Protein AF-A0A0F9H739-F1 (afdb_monomer_lite)

pLDDT: mean 78.24, std 16.54, range [35.62, 96.44]

Foldseek 3Di:
DDPPDPPQDDCPPPPPVLVNLVVVLVVVCVVVVNDPPRPVSVVSVVVSVVVSVVVVVVVVD

Radius of gyration: 13.56 Å; chains: 1; bounding box: 22×35×30 Å

Organism: NCBI:txid412755

Secondary structure (DSSP, 8-state):
-----TTSPPTTSSS-HHHHHHHHHHHHHHHTT--TT-HHHHHHHHHHHHHHHHHHHHTT-

Structure (mmCIF, N/CA/C/O backbone):
data_AF-A0A0F9H739-F1
#
_entry.id   AF-A0A0F9H739-F1
#
loop_
_atom_site.group_PDB
_atom_site.id
_atom_site.type_symbol
_atom_site.label_atom_id
_atom_site.label_alt_id
_atom_site.label_comp_id
_atom_site.label_asym_id
_atom_site.label_entity_id
_atom_site.label_seq_id
_atom_site.pdbx_PDB_ins_code
_atom_site.Cartn_x
_atom_site.Cartn_y
_atom_site.Cartn_z
_atom_site.occupancy
_atom_site.B_iso_or_equiv
_atom_site.auth_seq_id
_atom_site.auth_comp_id
_atom_site.auth_asym_id
_atom_site.auth_atom_id
_atom_site.pdbx_PDB_model_num
ATOM 1 N N . MET A 1 1 ? -10.433 -29.983 0.700 1.00 35.62 1 MET A N 1
ATOM 2 C CA . MET A 1 1 ? -9.617 -29.293 -0.314 1.00 35.62 1 MET A CA 1
ATOM 3 C C . MET A 1 1 ? -10.112 -27.865 -0.311 1.00 35.62 1 MET A C 1
ATOM 5 O O . MET A 1 1 ? 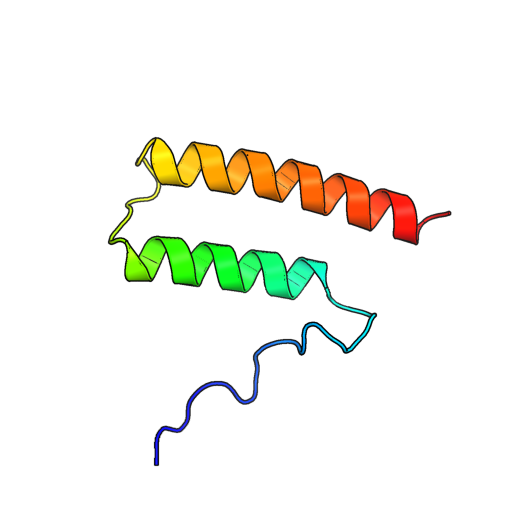-11.289 -27.660 -0.555 1.00 35.62 1 MET A O 1
ATOM 9 N N . THR A 1 2 ? -9.306 -26.933 0.190 1.00 43.25 2 THR A N 1
ATOM 10 C CA . THR A 1 2 ? -9.655 -25.510 0.222 1.00 43.25 2 THR A CA 1
ATOM 11 C C . THR A 1 2 ? -9.521 -24.965 -1.189 1.00 43.25 2 THR A C 1
ATOM 13 O O . THR A 1 2 ? -8.405 -24.872 -1.693 1.00 43.25 2 THR A O 1
ATOM 16 N N . ASP A 1 3 ? -10.650 -24.621 -1.803 1.00 46.81 3 ASP A N 1
ATOM 17 C CA . ASP A 1 3 ? -10.728 -23.819 -3.027 1.00 46.81 3 ASP A CA 1
ATOM 18 C C . ASP A 1 3 ? -10.341 -22.365 -2.710 1.00 46.81 3 ASP A C 1
ATOM 20 O O . ASP A 1 3 ? -11.163 -21.451 -2.737 1.00 46.81 3 ASP A O 1
ATOM 24 N N . GLY A 1 4 ? -9.087 -22.167 -2.308 1.00 47.88 4 GLY A N 1
ATOM 25 C CA . GLY A 1 4 ? -8.489 -20.856 -2.110 1.00 47.88 4 GLY A CA 1
ATOM 26 C C . GLY A 1 4 ? -7.639 -20.486 -3.320 1.00 47.88 4 GLY A C 1
ATOM 27 O O . GLY A 1 4 ? -6.702 -21.202 -3.659 1.00 47.88 4 GLY A O 1
ATOM 28 N N . ASP A 1 5 ? -7.954 -19.344 -3.926 1.00 46.06 5 ASP A N 1
ATOM 29 C CA . ASP A 1 5 ? -6.961 -18.458 -4.543 1.00 46.06 5 ASP A CA 1
ATOM 30 C C . ASP A 1 5 ? -6.309 -18.836 -5.882 1.00 46.06 5 ASP A C 1
ATOM 32 O O . ASP A 1 5 ? -5.176 -18.452 -6.155 1.00 46.06 5 ASP A O 1
ATOM 36 N N . ALA A 1 6 ? -7.048 -19.426 -6.825 1.00 49.69 6 ALA A N 1
ATOM 37 C CA . ALA A 1 6 ? -6.589 -19.477 -8.226 1.00 49.69 6 ALA A CA 1
ATOM 38 C C . ALA A 1 6 ? -6.555 -18.097 -8.942 1.00 49.69 6 ALA A C 1
ATOM 40 O O . ALA A 1 6 ? -6.206 -18.029 -10.117 1.00 49.69 6 ALA A O 1
ATOM 41 N N . ASN A 1 7 ? -6.921 -17.001 -8.258 1.00 53.44 7 ASN A N 1
ATOM 42 C CA . ASN A 1 7 ? -7.007 -15.645 -8.820 1.00 53.44 7 ASN A CA 1
ATOM 43 C C . ASN A 1 7 ? -5.992 -14.650 -8.232 1.00 53.44 7 ASN A C 1
ATOM 45 O O . ASN A 1 7 ? -6.027 -13.476 -8.608 1.00 53.44 7 ASN A O 1
ATOM 49 N N . GLN A 1 8 ? -5.111 -15.064 -7.316 1.00 55.31 8 GLN A N 1
ATOM 50 C CA . GLN A 1 8 ? -4.118 -14.133 -6.783 1.00 55.31 8 GLN A CA 1
ATOM 51 C C . GLN A 1 8 ? -2.960 -13.956 -7.782 1.00 55.31 8 GLN A C 1
ATOM 53 O O . GLN A 1 8 ? -2.422 -14.951 -8.272 1.00 55.31 8 GLN A O 1
ATOM 58 N N . PRO A 1 9 ? -2.585 -12.711 -8.135 1.00 58.31 9 PRO A N 1
ATOM 59 C CA . PRO A 1 9 ? -1.477 -12.458 -9.051 1.00 58.31 9 PRO A CA 1
ATOM 60 C C . PRO A 1 9 ? -0.164 -12.993 -8.460 1.00 58.31 9 PRO A C 1
ATOM 62 O O . PRO A 1 9 ? 0.176 -12.657 -7.327 1.00 58.31 9 PRO A O 1
ATOM 65 N N . ASP A 1 10 ? 0.577 -13.808 -9.223 1.00 62.25 10 ASP A N 1
ATOM 66 C CA . ASP A 1 10 ? 1.866 -14.346 -8.771 1.00 62.25 10 ASP A CA 1
ATOM 67 C C . ASP A 1 10 ? 2.882 -13.193 -8.618 1.00 62.25 10 ASP A C 1
ATOM 69 O O . ASP A 1 10 ? 3.133 -12.454 -9.578 1.00 62.25 10 ASP A O 1
ATOM 73 N N . PRO A 1 11 ? 3.506 -13.014 -7.439 1.00 57.66 11 PRO A N 1
ATOM 74 C C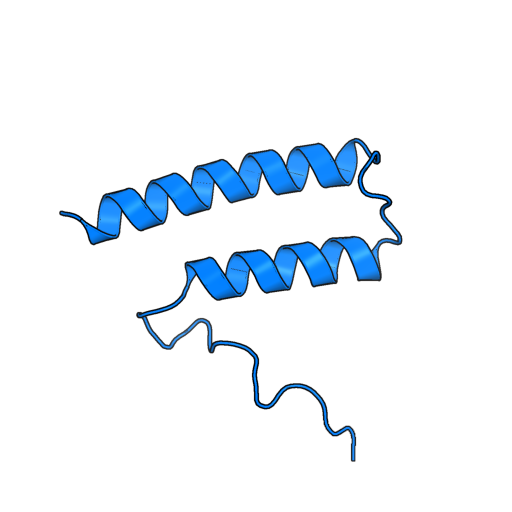A . PRO A 1 11 ? 4.521 -11.983 -7.221 1.00 57.66 11 PRO A CA 1
ATOM 75 C C . PRO A 1 11 ? 5.762 -12.118 -8.122 1.00 57.66 11 PRO A C 1
ATOM 77 O O . PRO A 1 11 ? 6.535 -11.167 -8.237 1.00 57.66 11 PRO A O 1
ATOM 80 N N . ARG A 1 12 ? 5.980 -13.277 -8.755 1.00 60.44 12 ARG A N 1
ATOM 81 C CA . ARG A 1 12 ? 7.099 -13.551 -9.670 1.00 60.44 12 ARG A CA 1
ATOM 82 C C . ARG A 1 12 ? 6.776 -13.274 -11.135 1.00 60.44 12 ARG A C 1
ATOM 84 O O . ARG A 1 12 ? 7.699 -13.257 -11.944 1.00 60.44 12 ARG A O 1
ATOM 91 N N . ASP A 1 13 ? 5.514 -13.017 -11.476 1.00 58.53 13 ASP A N 1
ATOM 92 C CA . ASP A 1 13 ? 5.062 -12.904 -12.871 1.00 58.53 13 ASP A CA 1
ATOM 93 C C . ASP A 1 13 ? 5.456 -11.584 -13.559 1.00 58.53 13 ASP A C 1
ATOM 95 O O . ASP A 1 13 ? 5.073 -11.344 -14.702 1.00 58.53 13 ASP A O 1
ATOM 99 N N . GLY A 1 14 ? 6.221 -10.713 -12.888 1.00 54.41 14 GLY A N 1
ATOM 100 C CA . GLY A 1 14 ? 6.882 -9.528 -13.458 1.00 54.41 14 GLY A CA 1
ATOM 101 C C . GLY A 1 14 ? 5.960 -8.397 -13.934 1.00 54.41 14 GLY A C 1
ATOM 102 O O . GLY A 1 14 ? 6.351 -7.241 -13.867 1.00 54.41 14 GLY A O 1
ATOM 103 N N . GLY A 1 15 ? 4.729 -8.688 -14.356 1.00 57.72 15 GLY A N 1
ATOM 104 C CA . GLY A 1 15 ? 3.788 -7.718 -14.915 1.00 57.72 15 GLY A CA 1
ATOM 105 C C . GLY A 1 15 ? 2.765 -7.157 -13.928 1.00 57.72 15 GLY A C 1
ATOM 106 O O . GLY A 1 15 ? 1.950 -6.329 -14.328 1.00 57.72 15 GLY A O 1
ATOM 107 N N . ARG A 1 16 ? 2.729 -7.627 -12.668 1.00 67.38 16 ARG A N 1
ATOM 108 C CA . ARG A 1 16 ? 1.682 -7.241 -11.691 1.00 67.38 16 ARG A CA 1
ATOM 109 C C . ARG A 1 16 ? 2.147 -7.143 -10.234 1.00 67.38 16 ARG A C 1
ATOM 111 O O . ARG A 1 16 ? 1.319 -7.234 -9.330 1.00 67.38 16 ARG A O 1
ATOM 118 N N . GLY A 1 17 ? 3.441 -6.935 -9.979 1.00 68.44 17 GLY A N 1
ATOM 119 C CA . GLY A 1 17 ? 3.992 -6.895 -8.612 1.00 68.44 17 GLY A CA 1
ATOM 120 C C . GLY A 1 17 ? 3.289 -5.895 -7.678 1.00 68.44 17 GLY A C 1
ATOM 121 O O . GLY A 1 17 ? 3.139 -6.159 -6.488 1.00 68.44 17 GLY A O 1
ATOM 122 N N . TRP A 1 18 ? 2.764 -4.792 -8.221 1.00 73.25 18 TRP A N 1
ATOM 123 C CA . TRP A 1 18 ? 1.968 -3.826 -7.461 1.00 73.25 18 TRP A CA 1
ATOM 124 C C . TRP A 1 18 ? 0.543 -4.311 -7.137 1.00 73.25 18 TRP A C 1
ATOM 126 O O . TRP A 1 18 ? 0.023 -3.950 -6.088 1.00 73.25 18 TRP A O 1
ATOM 136 N N . MET A 1 19 ? -0.088 -5.150 -7.971 1.00 76.50 19 MET A N 1
ATOM 137 C CA . MET A 1 19 ? -1.407 -5.729 -7.654 1.00 76.50 19 MET A CA 1
ATOM 138 C C . MET A 1 19 ? -1.310 -6.703 -6.480 1.00 76.50 19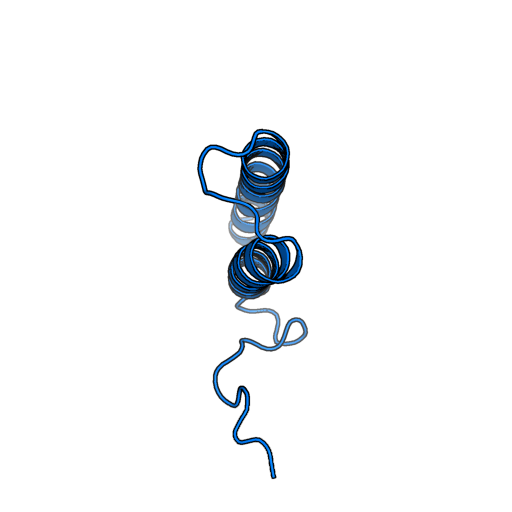 MET A C 1
ATOM 140 O O . MET A 1 19 ? -2.226 -6.791 -5.669 1.00 76.50 19 MET A O 1
ATOM 144 N N . TYR A 1 20 ? -0.186 -7.413 -6.365 1.00 77.56 20 TYR A N 1
ATOM 145 C CA . TYR A 1 20 ? 0.077 -8.278 -5.217 1.00 77.56 20 TYR A CA 1
ATOM 146 C C . TYR A 1 20 ? 0.216 -7.475 -3.912 1.00 77.56 20 TYR A C 1
ATOM 148 O O . TYR A 1 20 ? -0.221 -7.923 -2.857 1.00 77.56 20 TYR A O 1
ATOM 156 N N . MET A 1 21 ? 0.761 -6.256 -3.973 1.00 78.50 21 MET A N 1
ATOM 157 C CA . MET A 1 21 ? 0.842 -5.377 -2.800 1.00 78.50 21 MET A CA 1
ATOM 158 C C . MET A 1 21 ? -0.535 -4.967 -2.268 1.00 78.50 21 MET A C 1
ATOM 160 O O . MET A 1 21 ? -0.700 -4.900 -1.051 1.00 78.50 21 MET A O 1
ATOM 164 N N . ASP A 1 22 ? -1.509 -4.726 -3.150 1.00 81.50 22 ASP A N 1
ATOM 165 C CA . ASP A 1 22 ? -2.881 -4.388 -2.752 1.00 81.50 22 ASP A CA 1
ATOM 166 C C . ASP A 1 22 ? -3.565 -5.587 -2.064 1.00 81.50 22 ASP A C 1
ATOM 168 O O . ASP A 1 22 ? -4.188 -5.430 -1.016 1.00 81.50 22 ASP A O 1
ATOM 172 N N . VAL A 1 23 ? -3.348 -6.808 -2.570 1.00 84.75 23 VAL A N 1
ATOM 173 C CA . VAL A 1 23 ? -3.839 -8.046 -1.931 1.00 84.75 23 VAL A CA 1
ATOM 174 C C . VAL A 1 23 ? -3.239 -8.232 -0.533 1.00 84.75 23 VAL A C 1
ATOM 176 O O . VAL A 1 23 ? -3.967 -8.494 0.424 1.00 84.75 23 VAL A O 1
ATOM 179 N N . LEU A 1 24 ? -1.923 -8.039 -0.380 1.00 84.94 24 LEU A N 1
ATOM 180 C CA . LEU A 1 24 ? -1.257 -8.154 0.923 1.00 84.94 24 LEU A CA 1
ATOM 181 C C . LEU A 1 24 ? -1.765 -7.133 1.950 1.00 84.94 24 LEU A C 1
ATOM 183 O O . LEU A 1 24 ? -1.794 -7.430 3.145 1.00 84.94 24 LEU A O 1
ATOM 187 N N . LEU A 1 25 ? -2.142 -5.931 1.508 1.00 86.19 25 LEU A N 1
ATOM 188 C CA . LEU A 1 25 ? -2.716 -4.903 2.376 1.00 86.19 25 LEU A CA 1
ATOM 189 C C . LEU A 1 25 ? -4.074 -5.330 2.935 1.00 86.19 25 LEU A C 1
ATOM 191 O O . LEU A 1 25 ? -4.290 -5.242 4.148 1.00 86.19 25 LEU A O 1
ATOM 195 N N . ASP A 1 26 ? -4.953 -5.829 2.068 1.00 87.25 26 ASP A N 1
ATOM 196 C CA . ASP A 1 26 ? -6.280 -6.305 2.458 1.00 87.25 26 ASP A CA 1
ATOM 197 C C . ASP A 1 26 ? -6.185 -7.526 3.384 1.00 87.25 26 ASP A C 1
ATOM 199 O O . ASP A 1 26 ? -6.865 -7.594 4.414 1.00 87.25 26 ASP A O 1
ATOM 203 N N . GLU A 1 27 ? -5.286 -8.469 3.082 1.00 90.62 27 GLU A N 1
ATOM 204 C CA . GLU A 1 27 ? -5.031 -9.624 3.944 1.00 90.62 27 GLU A CA 1
ATOM 205 C C . GLU A 1 27 ? -4.471 -9.223 5.310 1.00 90.62 27 GLU A C 1
ATOM 207 O O . GLU A 1 27 ? -4.927 -9.736 6.334 1.00 90.62 27 GLU A O 1
ATOM 212 N N . TYR A 1 28 ? -3.514 -8.293 5.351 1.00 88.44 28 TYR A N 1
ATOM 213 C CA . TYR A 1 28 ? -2.944 -7.792 6.599 1.00 88.44 28 TYR A CA 1
ATOM 214 C C . TYR A 1 28 ? -4.008 -7.121 7.472 1.00 88.44 28 TYR A C 1
ATOM 216 O O . TYR A 1 28 ? -4.105 -7.440 8.660 1.00 88.44 28 TYR A O 1
ATOM 224 N N . ALA A 1 29 ? -4.840 -6.247 6.893 1.00 91.81 29 ALA A N 1
ATOM 225 C CA . ALA A 1 29 ? -5.928 -5.597 7.617 1.00 91.81 29 ALA A CA 1
ATOM 226 C C . ALA A 1 29 ? -6.923 -6.626 8.178 1.00 91.81 29 ALA A C 1
ATOM 228 O O . ALA A 1 29 ? -7.305 -6.533 9.344 1.00 91.81 29 ALA A O 1
ATOM 229 N N . ARG A 1 30 ? -7.274 -7.652 7.391 1.00 92.75 30 ARG A N 1
ATOM 230 C CA . ARG A 1 30 ? -8.171 -8.739 7.811 1.00 92.75 30 ARG A CA 1
ATOM 231 C C . ARG A 1 30 ? -7.578 -9.604 8.926 1.00 92.75 30 ARG A C 1
ATOM 233 O O . ARG A 1 30 ? -8.271 -9.923 9.884 1.00 92.75 30 ARG A O 1
ATOM 240 N N . LEU A 1 31 ? -6.307 -9.995 8.819 1.00 93.81 31 LEU A N 1
ATOM 241 C CA . LEU A 1 31 ? -5.625 -10.828 9.822 1.00 93.81 31 LEU A CA 1
ATOM 242 C C . LEU A 1 31 ? -5.448 -10.115 11.165 1.00 93.81 31 LEU A C 1
ATOM 244 O O . LEU A 1 31 ? -5.341 -10.766 12.203 1.00 93.81 31 LEU A O 1
ATOM 248 N N . LYS A 1 32 ? -5.366 -8.785 11.134 1.00 91.88 32 LYS A N 1
ATOM 249 C CA . LYS A 1 32 ? -5.168 -7.937 12.309 1.00 91.88 32 LYS A CA 1
ATOM 250 C C . LYS A 1 32 ? -6.459 -7.310 12.838 1.00 91.88 32 LYS A C 1
ATOM 252 O O . LYS A 1 32 ? -6.381 -6.592 13.829 1.00 91.88 32 LYS A O 1
ATOM 257 N N . ASP A 1 33 ? -7.599 -7.593 12.207 1.00 95.38 33 ASP A N 1
ATOM 258 C CA . ASP A 1 33 ? -8.908 -7.016 12.541 1.00 95.38 33 ASP A CA 1
ATOM 259 C C . ASP A 1 33 ? -8.872 -5.473 12.579 1.00 95.38 33 ASP A C 1
ATOM 261 O O . ASP A 1 33 ? -9.337 -4.816 13.511 1.00 95.38 33 ASP A O 1
ATOM 265 N N . LEU A 1 34 ? -8.213 -4.874 11.577 1.00 94.56 34 LEU A N 1
ATOM 266 C CA . LEU A 1 34 ? -8.013 -3.428 11.500 1.00 94.56 34 LEU A CA 1
ATOM 267 C C . LEU A 1 34 ? -9.104 -2.764 10.659 1.00 94.56 34 LEU A C 1
ATOM 269 O O . LEU A 1 34 ? -9.109 -2.821 9.424 1.00 94.56 34 LEU A O 1
ATOM 273 N N . GLU A 1 35 ? -9.966 -2.023 11.344 1.00 94.50 35 GLU A N 1
ATOM 274 C CA . GLU A 1 35 ? -10.918 -1.108 10.720 1.00 94.50 35 GLU A CA 1
ATOM 275 C C . GLU A 1 35 ? -10.216 -0.052 9.837 1.00 94.50 35 GLU A C 1
ATOM 277 O O . GLU A 1 35 ? -9.092 0.355 10.142 1.00 94.50 35 GLU A O 1
ATOM 282 N N . PRO A 1 36 ? -10.859 0.469 8.774 1.00 90.62 36 PRO A N 1
ATOM 283 C CA . PRO A 1 36 ? -10.282 1.499 7.893 1.00 90.62 36 PRO A CA 1
ATOM 284 C C . PRO A 1 36 ? -9.815 2.776 8.614 1.00 90.62 36 PRO A C 1
ATOM 286 O O . PRO A 1 36 ? -8.897 3.468 8.176 1.00 90.62 36 PRO A O 1
ATOM 289 N N . THR A 1 37 ? -10.441 3.109 9.743 1.00 94.06 37 THR A N 1
ATOM 290 C CA . THR A 1 37 ? -10.070 4.272 10.563 1.00 94.06 37 THR A CA 1
ATOM 291 C C . THR A 1 37 ? -8.906 3.992 11.512 1.00 94.06 37 THR A C 1
ATOM 293 O O . THR A 1 37 ? -8.430 4.906 12.186 1.00 94.06 37 THR A O 1
ATOM 296 N N . ASN A 1 38 ? -8.426 2.747 11.578 1.00 96.44 38 ASN A N 1
ATOM 297 C CA . ASN A 1 38 ? -7.334 2.366 12.452 1.00 96.44 38 ASN A CA 1
ATOM 298 C C . ASN A 1 38 ? -6.021 3.054 12.010 1.00 96.44 38 ASN A C 1
ATOM 300 O O . ASN A 1 38 ? -5.614 2.939 10.849 1.00 96.44 38 ASN A O 1
ATOM 304 N N . PRO A 1 39 ? -5.306 3.739 12.921 1.00 95.31 39 PRO A N 1
ATOM 305 C CA . PRO A 1 39 ? -4.091 4.478 12.580 1.00 95.31 39 PRO A CA 1
ATOM 306 C C . PRO A 1 39 ? -2.912 3.583 12.162 1.00 95.31 39 PRO A C 1
ATOM 308 O O . PRO A 1 39 ? -1.985 4.050 11.500 1.00 95.31 39 PRO A O 1
ATOM 311 N N . GLU A 1 40 ? -2.882 2.306 12.550 1.00 93.62 40 GLU A N 1
ATOM 312 C CA . GLU A 1 40 ? -1.908 1.334 12.035 1.00 93.62 40 GLU A CA 1
ATOM 313 C C . GLU A 1 40 ? -2.174 1.046 10.558 1.00 93.62 40 GLU A C 1
ATOM 315 O O . GLU A 1 40 ? -1.278 1.240 9.736 1.00 93.62 40 GLU A O 1
ATOM 320 N N . ARG A 1 41 ? -3.422 0.715 10.210 1.00 93.19 41 ARG A N 1
ATOM 321 C CA . ARG A 1 41 ? -3.840 0.478 8.825 1.00 93.19 41 ARG A CA 1
ATOM 322 C C . ARG A 1 41 ? -3.546 1.678 7.926 1.00 93.19 41 ARG A C 1
ATOM 324 O O . ARG A 1 41 ? -2.863 1.519 6.919 1.00 93.19 41 ARG A O 1
ATOM 331 N N . GLN A 1 42 ? -3.937 2.883 8.342 1.00 93.94 42 GLN A N 1
ATOM 332 C CA . GLN A 1 42 ? -3.681 4.109 7.575 1.00 93.94 42 GLN A CA 1
ATOM 333 C C . GLN A 1 42 ? -2.186 4.356 7.321 1.00 93.94 42 GLN A C 1
ATOM 335 O O . GLN A 1 42 ? -1.796 4.785 6.235 1.00 93.94 42 GLN A O 1
ATOM 340 N N . ARG A 1 43 ? -1.316 4.078 8.305 1.00 94.00 43 ARG A N 1
ATOM 341 C CA . ARG A 1 43 ? 0.143 4.229 8.142 1.00 94.00 43 ARG A CA 1
ATOM 342 C C . ARG A 1 43 ? 0.722 3.223 7.153 1.00 94.00 43 ARG A C 1
ATOM 344 O O . ARG A 1 43 ? 1.612 3.585 6.375 1.00 94.00 43 ARG A O 1
ATOM 351 N N . VAL A 1 44 ? 0.243 1.982 7.193 1.00 90.81 44 VAL A N 1
ATOM 352 C CA . VAL A 1 44 ? 0.677 0.924 6.276 1.00 90.81 44 VAL A CA 1
ATOM 353 C C . VAL A 1 44 ? 0.205 1.238 4.854 1.00 90.81 44 VAL A C 1
ATOM 355 O O . VAL A 1 44 ? 1.043 1.306 3.956 1.00 90.81 44 VAL A O 1
ATOM 358 N N . GLU A 1 45 ? -1.078 1.557 4.659 1.00 91.31 45 GLU A N 1
ATOM 359 C CA . GLU A 1 45 ? -1.647 1.955 3.361 1.00 91.31 45 GLU A CA 1
ATOM 360 C C . GLU A 1 45 ? -0.906 3.160 2.762 1.00 91.31 45 GLU A C 1
ATOM 362 O O . GLU A 1 45 ? -0.469 3.115 1.613 1.00 91.31 45 GLU A O 1
ATOM 367 N N . ALA A 1 46 ? -0.651 4.207 3.557 1.00 91.44 46 ALA A N 1
ATOM 368 C CA . ALA A 1 46 ? 0.097 5.377 3.096 1.00 91.44 46 ALA A CA 1
ATOM 369 C C . ALA A 1 46 ? 1.537 5.036 2.673 1.00 91.44 46 ALA A C 1
ATOM 371 O O . ALA A 1 46 ? 2.085 5.638 1.747 1.00 91.44 46 ALA A O 1
ATOM 372 N N . THR A 1 47 ? 2.183 4.093 3.360 1.00 91.44 47 THR A N 1
ATOM 373 C CA . THR A 1 47 ? 3.553 3.673 3.036 1.00 91.44 47 THR A CA 1
ATOM 374 C C . THR A 1 47 ? 3.590 2.833 1.768 1.00 91.44 47 THR A C 1
ATOM 376 O O . THR A 1 47 ? 4.441 3.067 0.909 1.00 91.44 47 THR A O 1
ATOM 379 N N . MET A 1 48 ? 2.650 1.906 1.624 1.00 88.56 48 MET A N 1
ATOM 380 C CA . MET A 1 48 ? 2.539 1.041 0.454 1.00 88.56 48 MET A CA 1
ATOM 381 C C . MET A 1 48 ? 2.103 1.818 -0.790 1.00 88.56 48 MET A C 1
ATOM 383 O O . MET A 1 48 ? 2.669 1.593 -1.857 1.00 88.56 48 MET A O 1
ATOM 387 N N . GLY A 1 49 ? 1.220 2.813 -0.649 1.00 88.50 49 GLY A N 1
ATOM 388 C CA . GLY A 1 49 ? 0.859 3.735 -1.729 1.00 88.50 49 GLY A CA 1
ATOM 389 C C . GLY A 1 49 ? 2.080 4.443 -2.327 1.00 88.50 49 GLY A C 1
ATOM 390 O O . GLY A 1 49 ? 2.275 4.418 -3.540 1.00 88.50 49 GLY A O 1
ATOM 391 N N . ARG A 1 50 ? 2.987 4.959 -1.482 1.00 91.25 50 ARG A N 1
ATOM 392 C CA . ARG A 1 50 ? 4.254 5.559 -1.950 1.00 91.25 50 ARG A CA 1
ATOM 393 C C . ARG A 1 50 ? 5.166 4.555 -2.659 1.00 91.25 50 ARG A C 1
ATOM 395 O O . ARG A 1 50 ? 5.866 4.917 -3.599 1.00 91.25 50 ARG A O 1
ATOM 402 N N . GLN A 1 51 ? 5.206 3.303 -2.205 1.00 87.00 51 GLN A N 1
ATOM 403 C CA . GLN A 1 51 ? 6.012 2.261 -2.855 1.00 87.00 51 GLN A CA 1
ATOM 404 C C . GLN A 1 51 ? 5.424 1.863 -4.214 1.00 87.00 51 GLN A C 1
ATOM 406 O O . GLN A 1 51 ? 6.173 1.719 -5.178 1.00 87.00 51 GLN A O 1
ATOM 411 N N . ARG A 1 52 ? 4.092 1.781 -4.322 1.00 86.06 52 ARG A N 1
ATOM 412 C CA . ARG A 1 52 ? 3.382 1.569 -5.589 1.00 86.06 52 ARG A CA 1
ATOM 413 C C . ARG A 1 52 ? 3.698 2.671 -6.596 1.00 86.06 52 ARG A C 1
ATOM 415 O O . ARG A 1 52 ? 4.039 2.369 -7.732 1.00 86.06 52 ARG A O 1
ATOM 422 N N . GLU A 1 53 ? 3.653 3.934 -6.177 1.00 87.88 53 GLU A N 1
ATOM 423 C CA . GLU A 1 53 ? 4.032 5.067 -7.032 1.00 87.88 53 GLU A CA 1
ATOM 424 C C . GLU A 1 53 ? 5.479 4.964 -7.532 1.00 87.88 53 GLU A C 1
ATOM 426 O O . GLU A 1 53 ? 5.735 5.216 -8.708 1.00 87.88 53 GLU A O 1
ATOM 431 N N . ARG A 1 54 ? 6.422 4.540 -6.677 1.00 87.00 54 ARG A N 1
ATOM 432 C CA . ARG A 1 54 ? 7.827 4.333 -7.072 1.00 87.00 54 ARG A CA 1
ATOM 433 C C . ARG A 1 54 ? 7.986 3.206 -8.088 1.00 87.00 54 ARG A C 1
ATOM 435 O O . ARG A 1 54 ? 8.728 3.381 -9.045 1.00 87.00 54 ARG A O 1
ATOM 442 N N . ILE A 1 55 ? 7.295 2.081 -7.907 1.00 81.69 55 ILE A N 1
ATOM 443 C CA . ILE A 1 55 ? 7.331 0.957 -8.857 1.00 81.69 55 ILE A CA 1
ATOM 444 C C . ILE A 1 55 ? 6.763 1.388 -10.212 1.00 81.69 55 ILE A C 1
ATOM 446 O O . ILE A 1 55 ? 7.416 1.212 -11.234 1.00 81.69 55 ILE A O 1
ATOM 450 N N . LEU A 1 56 ? 5.596 2.037 -10.213 1.00 80.94 56 LEU A N 1
ATOM 451 C CA . LEU A 1 56 ? 4.963 2.531 -11.440 1.00 80.94 56 LEU A CA 1
ATOM 452 C C . LEU A 1 56 ? 5.799 3.605 -12.151 1.00 80.94 56 LEU A C 1
ATOM 454 O O . LEU A 1 56 ? 5.665 3.772 -13.360 1.00 80.94 56 LEU A O 1
ATOM 458 N N . ALA A 1 57 ? 6.621 4.363 -11.420 1.00 85.75 57 ALA A N 1
ATOM 459 C CA . ALA A 1 57 ? 7.569 5.298 -12.016 1.00 85.75 57 ALA A CA 1
ATOM 460 C C . ALA A 1 57 ? 8.722 4.563 -12.720 1.00 85.75 57 ALA A C 1
ATOM 462 O O . ALA A 1 57 ? 9.051 4.923 -13.844 1.00 85.75 57 ALA A O 1
ATOM 463 N N . LEU A 1 58 ? 9.273 3.513 -12.099 1.00 83.38 58 LEU A N 1
ATOM 464 C CA . LEU A 1 58 ? 10.344 2.692 -12.679 1.00 83.38 58 LEU A CA 1
ATOM 465 C C . LEU A 1 58 ? 9.898 1.922 -13.933 1.00 83.38 58 LEU A C 1
ATOM 467 O O . LEU A 1 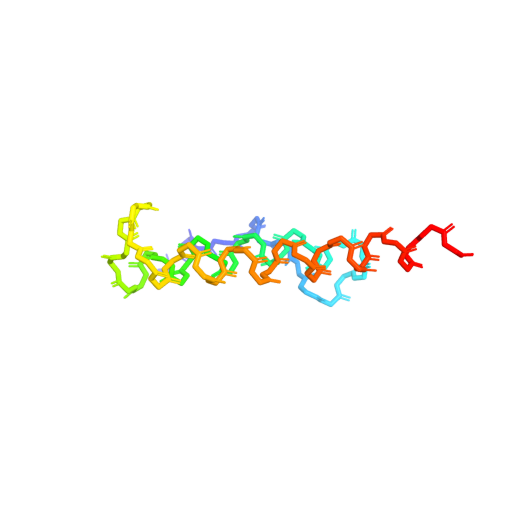58 ? 10.704 1.712 -14.825 1.00 83.38 58 LEU A O 1
ATOM 471 N N . GLU A 1 59 ? 8.628 1.517 -14.028 1.00 78.31 59 GLU A N 1
ATOM 472 C CA . GLU A 1 59 ? 8.082 0.823 -15.212 1.00 78.31 59 GLU A CA 1
ATOM 473 C C . GLU A 1 59 ? 7.894 1.735 -16.444 1.00 78.31 59 GLU A C 1
ATOM 475 O O . GLU A 1 59 ? 7.613 1.238 -17.535 1.00 78.31 59 GLU A O 1
ATOM 480 N 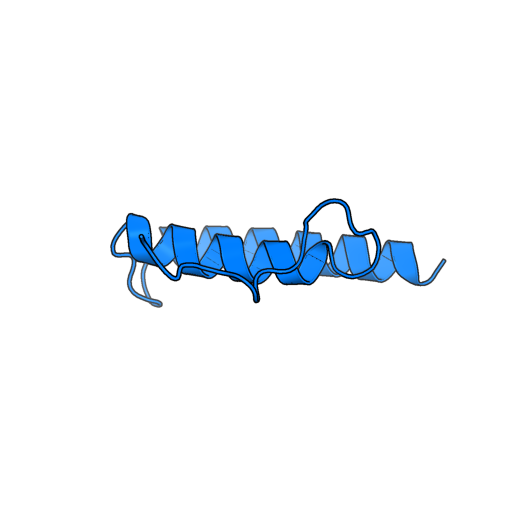N . ARG A 1 60 ? 7.986 3.065 -16.287 1.00 75.69 60 ARG A N 1
ATOM 481 C CA . ARG A 1 60 ? 7.816 4.044 -17.380 1.00 75.69 60 ARG A CA 1
ATOM 482 C C . ARG A 1 60 ? 9.134 4.488 -18.022 1.00 75.69 60 ARG A C 1
ATOM 484 O O . ARG A 1 60 ? 9.073 5.144 -19.062 1.00 75.69 60 ARG A O 1
ATOM 491 N N . GLU A 1 61 ? 10.265 4.200 -17.381 1.00 67.12 61 GLU A N 1
ATOM 492 C CA . GLU A 1 61 ? 11.626 4.477 -17.872 1.00 67.12 61 GLU A CA 1
ATOM 493 C C . GLU A 1 61 ? 12.129 3.348 -18.782 1.00 67.12 61 GLU A C 1
ATOM 495 O O . GLU A 1 61 ? 12.778 3.681 -19.801 1.00 67.12 61 GLU A O 1
#

Sequence (61 aa):
MTDGDANQPDPRDGGRGWMYMDVLLDEYARLKDLEPTNP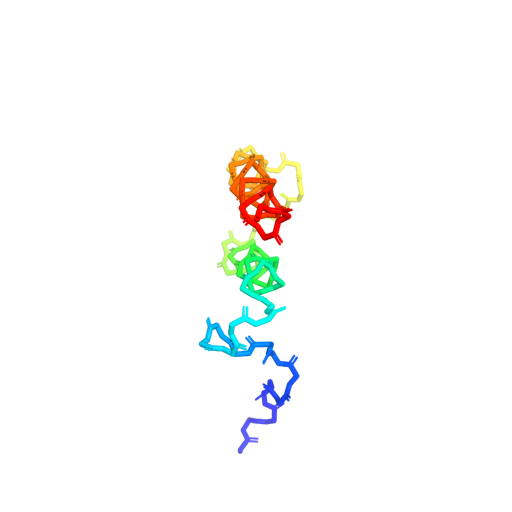ERQRVEATMGRQRERILALERE